Protein AF-A0A2A2JBT5-F1 (afdb_monomer)

Radius of gyration: 20.39 Å; Cα contacts (8 Å, |Δi|>4): 26; chains: 1; bounding box: 43×28×59 Å

Nearest PDB structures (foldseek):
  1okc-assembly1_A  TM=7.170E-01  e=1.441E-01  Bos taurus
  8gym-assembly1_m3  TM=6.414E-01  e=4.148E-01  Tetrahymena thermophila SB210

InterPro domains:
  IPR018108 Mitochondrial carrier protein, transmembrane region [PF00153] (1-81)
  IPR018108 Mitochondrial carrier protein, transmembrane region [PS50920] (1-78)
  IPR023395 Mitochondrial carrier protein do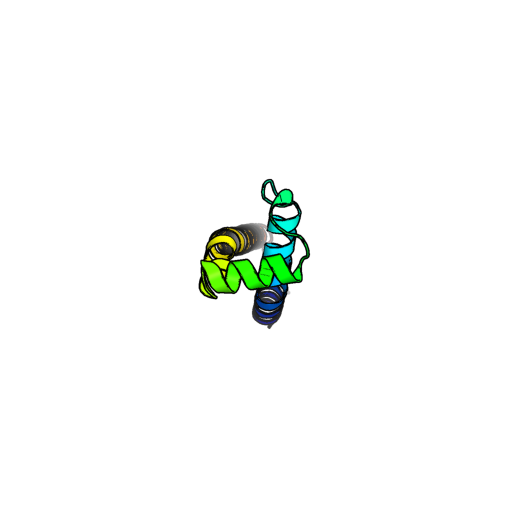main superfamily [G3DSA:1.50.40.10] (1-86)
  IPR023395 Mitochondrial carrier protein domain superfamily [SSF103506] (2-73)
  IPR049563 Tricarboxylate transport protein-like [PTHR45788] (1-84)

Mean predicted aligned error: 11.49 Å

Foldseek 3Di:
DVVVVVVVVCVVCQLVVLLVCCCVDPNVVVAPDSVSSSVCQCVPVNPCSSVVVVVVVVVVVVVVVVVVVVVVVVVVVVCCVVCVPPDD

Organism: NCBI:txid2018661

pLDDT: mean 70.65, std 10.15, range [40.84, 92.81]

Solvent-accessible surface area (backbone atoms only — not comparable to full-atom values): 5046 Å² total; per-residue (Å²): 112,67,68,60,54,51,48,54,51,46,66,65,46,45,61,56,49,52,46,51,51,46,56,72,36,96,57,25,88,7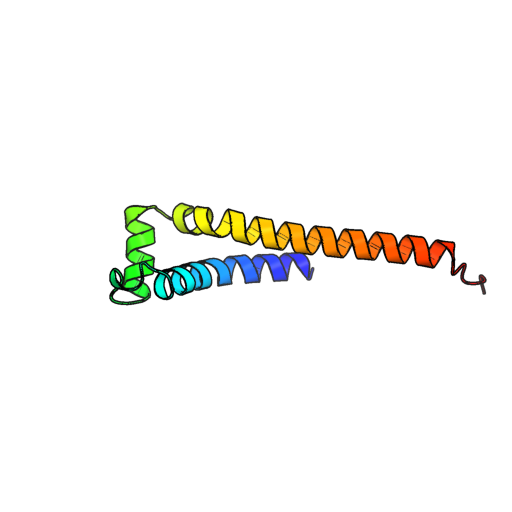9,41,92,42,76,66,54,41,48,50,48,45,42,73,75,58,30,79,62,42,60,45,65,64,39,48,62,53,50,49,51,50,53,49,52,52,49,50,52,50,54,51,48,52,52,50,51,53,51,44,52,70,73,55,65,72,77,90,124

Secondary structure (DSSP, 8-state):
-HHHHHHHHHHHHHHHHHHHHHHHSTTGGG-SSHHHHHHHHHHHH-HHHHHHHHHHHHHHHHHHHHHHHHHHHHHHHHHHHH------

Structure (mmCIF, N/CA/C/O backbone):
data_AF-A0A2A2JBT5-F1
#
_entry.id   AF-A0A2A2JBT5-F1
#
loop_
_atom_site.group_PDB
_atom_site.id
_atom_site.type_symbol
_atom_site.label_atom_id
_atom_site.label_alt_id
_atom_site.label_comp_id
_atom_site.label_asym_id
_atom_site.label_entity_id
_atom_site.label_seq_id
_atom_site.pdbx_PDB_ins_code
_atom_site.Cartn_x
_atom_site.Cartn_y
_atom_site.Cartn_z
_atom_site.occupancy
_atom_site.B_iso_or_equiv
_atom_site.auth_seq_id
_atom_site.auth_comp_id
_atom_site.auth_asym_id
_atom_site.auth_atom_id
_atom_site.pdbx_PDB_model_num
ATOM 1 N N . MET A 1 1 ? 0.692 -14.120 -12.679 1.00 53.03 1 MET A N 1
ATOM 2 C CA . MET A 1 1 ? 0.163 -14.735 -11.435 1.00 53.03 1 MET A CA 1
ATOM 3 C C . MET A 1 1 ? 0.706 -14.080 -10.162 1.00 53.03 1 MET A C 1
ATOM 5 O O . MET A 1 1 ? -0.085 -13.850 -9.257 1.00 53.03 1 MET A O 1
ATOM 9 N N . GLY A 1 2 ? 1.984 -13.677 -10.099 1.00 60.25 2 GLY A N 1
ATOM 10 C CA . GLY A 1 2 ? 2.540 -12.973 -8.927 1.00 60.25 2 GLY A CA 1
ATOM 11 C C . GLY A 1 2 ? 1.844 -11.651 -8.563 1.00 60.25 2 GLY A C 1
ATOM 12 O O . GLY A 1 2 ? 1.619 -11.395 -7.388 1.00 60.25 2 GLY A O 1
ATOM 13 N N . ALA A 1 3 ? 1.412 -10.853 -9.547 1.00 65.25 3 ALA A N 1
ATOM 14 C CA . ALA A 1 3 ? 0.730 -9.577 -9.290 1.00 65.25 3 ALA A CA 1
ATOM 15 C C . ALA A 1 3 ? -0.626 -9.733 -8.574 1.00 65.25 3 ALA A C 1
ATOM 17 O O . ALA A 1 3 ? -0.947 -8.954 -7.684 1.00 65.25 3 ALA A O 1
ATOM 18 N N . VAL A 1 4 ? -1.405 -10.766 -8.915 1.00 65.12 4 VAL A N 1
ATOM 19 C CA . VAL A 1 4 ? -2.709 -11.036 -8.279 1.00 65.12 4 VAL A CA 1
ATOM 20 C C . VAL A 1 4 ? -2.518 -11.597 -6.869 1.00 65.12 4 VAL A C 1
ATOM 22 O O . VAL A 1 4 ? -3.228 -11.195 -5.953 1.00 65.12 4 VAL A O 1
ATOM 25 N N . ALA A 1 5 ? -1.520 -12.466 -6.673 1.00 72.69 5 ALA A N 1
ATOM 26 C CA . ALA A 1 5 ? -1.146 -12.958 -5.346 1.00 72.69 5 ALA A CA 1
ATOM 27 C C . ALA A 1 5 ? -0.631 -11.823 -4.441 1.00 72.69 5 ALA A C 1
ATOM 29 O O . ALA A 1 5 ? -1.020 -11.729 -3.278 1.00 72.69 5 ALA A O 1
ATOM 30 N N . GLY A 1 6 ? 0.177 -10.913 -4.995 1.00 65.75 6 GLY A N 1
ATOM 31 C CA . GLY A 1 6 ? 0.634 -9.703 -4.315 1.00 65.75 6 GLY A CA 1
ATOM 32 C C . GLY A 1 6 ? -0.524 -8.778 -3.953 1.00 65.75 6 GLY A C 1
ATOM 33 O O . GLY A 1 6 ? -0.629 -8.357 -2.806 1.00 65.75 6 GLY A O 1
ATOM 34 N N . ALA A 1 7 ? -1.451 -8.534 -4.884 1.00 66.56 7 ALA A N 1
ATOM 35 C CA . ALA A 1 7 ? -2.647 -7.745 -4.615 1.00 66.56 7 ALA A CA 1
ATOM 36 C C . ALA A 1 7 ? -3.493 -8.375 -3.498 1.00 66.56 7 ALA A C 1
ATOM 38 O O . ALA A 1 7 ? -3.789 -7.701 -2.517 1.00 66.56 7 ALA A O 1
ATOM 39 N N . ALA A 1 8 ? -3.815 -9.668 -3.574 1.00 71.44 8 ALA A N 1
ATOM 40 C CA . ALA A 1 8 ? -4.594 -10.357 -2.542 1.00 71.44 8 ALA A CA 1
ATOM 41 C C . ALA A 1 8 ? -3.921 -10.299 -1.156 1.00 71.44 8 ALA A C 1
ATOM 43 O O . ALA A 1 8 ? -4.584 -10.021 -0.155 1.00 71.44 8 ALA A O 1
ATOM 44 N N . SER A 1 9 ? -2.597 -10.481 -1.099 1.00 73.06 9 SER A N 1
ATOM 45 C CA . SER A 1 9 ? -1.824 -10.351 0.141 1.00 73.06 9 SER A CA 1
ATOM 46 C C . SER A 1 9 ? -1.860 -8.925 0.694 1.00 73.06 9 SER A C 1
ATOM 48 O O . SER A 1 9 ? -2.004 -8.739 1.901 1.00 73.06 9 SER A O 1
ATOM 50 N N . VAL A 1 10 ? -1.756 -7.911 -0.169 1.00 66.50 10 VAL A N 1
ATOM 51 C CA . VAL A 1 10 ? -1.854 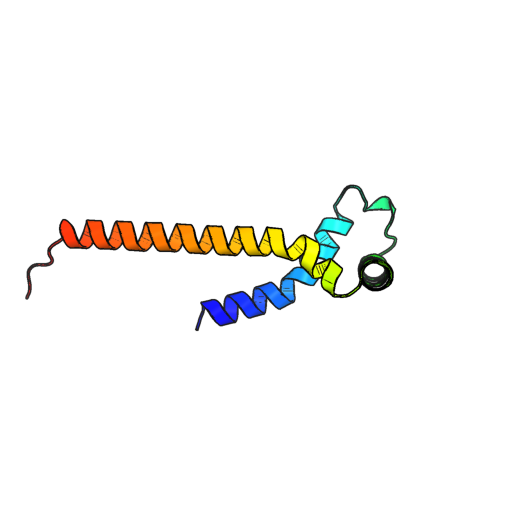-6.502 0.231 1.00 66.50 10 VAL A CA 1
ATOM 52 C C . VAL A 1 10 ? -3.256 -6.216 0.756 1.00 66.50 10 VAL A C 1
ATOM 54 O O . VAL A 1 10 ? -3.383 -5.700 1.859 1.00 66.50 10 VAL A O 1
ATOM 57 N N . TYR A 1 11 ? -4.312 -6.620 0.054 1.00 66.75 11 TYR A N 1
ATOM 58 C CA . TYR A 1 11 ? -5.696 -6.431 0.500 1.00 66.75 11 TYR A CA 1
ATOM 59 C C . TYR A 1 11 ? -5.974 -7.070 1.871 1.00 66.75 11 TYR A C 1
ATOM 61 O O . TYR A 1 11 ? -6.634 -6.446 2.701 1.00 66.75 11 TYR A O 1
ATOM 69 N N . GLY A 1 12 ? -5.423 -8.257 2.147 1.00 71.88 12 GLY A N 1
ATOM 70 C CA . GLY A 1 12 ? -5.530 -8.902 3.460 1.00 71.88 12 GLY A CA 1
ATOM 71 C C . GLY A 1 12 ? -4.715 -8.210 4.559 1.00 71.88 12 GLY A C 1
ATOM 72 O O . GLY A 1 12 ? -5.189 -8.064 5.685 1.00 71.88 12 GLY A O 1
ATOM 73 N N . ASN A 1 13 ? -3.510 -7.730 4.241 1.00 71.38 13 ASN A N 1
ATOM 74 C CA . ASN A 1 13 ? -2.613 -7.121 5.227 1.00 71.38 13 ASN A CA 1
ATOM 75 C C . ASN A 1 13 ? -2.903 -5.631 5.481 1.00 71.38 13 ASN A C 1
ATOM 77 O O . ASN A 1 13 ? -2.544 -5.084 6.523 1.00 71.38 13 ASN A O 1
ATOM 81 N N . THR A 1 14 ? -3.576 -4.956 4.549 1.00 69.88 14 THR A N 1
ATOM 82 C CA . THR A 1 14 ? -3.840 -3.521 4.660 1.00 69.88 14 T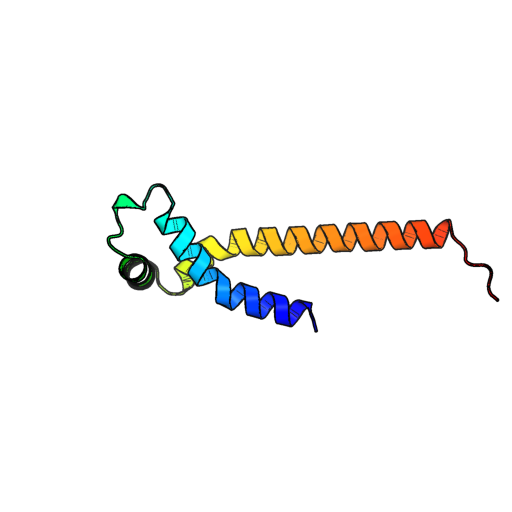HR A CA 1
ATOM 83 C C . THR A 1 14 ? -4.737 -3.124 5.839 1.00 69.88 14 THR A C 1
ATOM 85 O O . THR A 1 14 ? -4.372 -2.163 6.518 1.00 69.88 14 THR A O 1
ATOM 88 N N . PRO A 1 15 ? -5.853 -3.811 6.170 1.00 68.06 15 PRO A N 1
ATOM 89 C CA . PRO A 1 15 ? -6.621 -3.462 7.367 1.00 68.06 15 PRO A CA 1
ATOM 90 C C . PRO A 1 15 ? -5.779 -3.589 8.645 1.00 68.06 15 PRO A C 1
ATOM 92 O O . PRO A 1 15 ? -5.869 -2.732 9.522 1.00 68.06 15 PRO A O 1
ATOM 95 N N . ILE A 1 16 ? -4.901 -4.594 8.722 1.00 74.56 16 ILE A N 1
ATOM 96 C CA . ILE A 1 16 ? -3.990 -4.799 9.858 1.00 74.56 16 ILE A CA 1
ATOM 97 C C . ILE A 1 16 ? -2.984 -3.647 9.960 1.00 74.56 16 ILE A C 1
ATOM 99 O O . ILE A 1 16 ? -2.797 -3.080 11.039 1.00 74.56 16 ILE A O 1
ATOM 103 N N . ASP A 1 17 ? -2.380 -3.243 8.844 1.00 73.94 17 ASP A N 1
ATOM 104 C CA . ASP A 1 17 ? -1.449 -2.116 8.825 1.00 73.94 17 ASP A CA 1
ATOM 105 C C . ASP A 1 17 ? -2.126 -0.775 9.148 1.00 73.94 17 ASP A C 1
ATOM 107 O O . ASP A 1 17 ? -1.529 0.072 9.814 1.00 73.94 17 ASP A O 1
ATOM 111 N N . VAL A 1 18 ? -3.372 -0.558 8.716 1.00 69.12 18 VAL A N 1
ATOM 112 C CA . VAL A 1 18 ? -4.130 0.662 9.048 1.00 69.12 18 VAL A CA 1
ATOM 113 C C . VAL A 1 18 ? -4.405 0.728 10.549 1.00 69.12 18 VAL A C 1
ATOM 115 O O . VAL A 1 18 ? -4.196 1.772 11.168 1.00 69.12 18 VAL A O 1
ATOM 118 N N . VAL A 1 19 ? -4.809 -0.386 11.164 1.00 71.12 19 VAL A N 1
ATOM 119 C CA . VAL A 1 19 ? -5.019 -0.437 12.616 1.00 71.12 19 VAL A CA 1
ATOM 120 C C . VAL A 1 19 ? -3.699 -0.202 13.356 1.00 71.12 19 VAL A C 1
ATOM 122 O O . VAL A 1 19 ? -3.659 0.581 14.305 1.00 71.12 19 VAL A O 1
ATOM 125 N N . LYS A 1 20 ? -2.598 -0.807 12.896 1.00 72.81 20 LYS A N 1
ATOM 126 C CA . LYS A 1 20 ? -1.272 -0.647 13.507 1.00 72.81 20 LYS A CA 1
ATOM 127 C C . LYS A 1 20 ? -0.742 0.785 13.396 1.00 72.81 20 LYS A C 1
ATOM 129 O O . LYS A 1 20 ? -0.272 1.335 14.386 1.00 72.81 20 LYS A O 1
ATOM 134 N N . THR A 1 21 ? -0.863 1.414 12.229 1.00 73.75 21 THR A N 1
ATOM 135 C CA . THR A 1 21 ? -0.433 2.807 12.009 1.00 73.75 21 THR A CA 1
ATOM 136 C C . THR A 1 21 ? -1.279 3.808 12.798 1.00 73.75 21 THR A C 1
ATOM 138 O O . THR A 1 21 ? -0.736 4.772 13.328 1.00 73.75 21 THR A O 1
ATOM 141 N N . ARG A 1 22 ? -2.587 3.566 12.972 1.00 68.75 22 ARG A N 1
ATOM 142 C CA . ARG A 1 22 ? -3.452 4.369 13.860 1.00 68.75 22 ARG A CA 1
ATOM 143 C C . ARG A 1 22 ? -3.107 4.179 15.340 1.00 68.75 22 ARG A C 1
ATOM 145 O O . ARG A 1 22 ? -3.098 5.156 16.083 1.00 68.75 22 ARG A O 1
ATOM 152 N N . MET A 1 23 ? -2.779 2.951 15.746 1.00 70.44 23 MET A N 1
ATOM 153 C CA . MET A 1 23 ? -2.318 2.618 17.100 1.00 70.44 23 MET A CA 1
ATOM 154 C C . MET A 1 23 ? -0.927 3.174 17.430 1.00 70.44 23 MET A C 1
ATOM 156 O O . MET A 1 23 ? -0.647 3.421 18.594 1.00 70.44 23 MET A O 1
ATOM 160 N N . GLN A 1 24 ? -0.051 3.352 16.439 1.00 70.88 24 GLN A N 1
ATOM 161 C CA . GLN A 1 24 ? 1.284 3.944 16.617 1.00 70.88 24 GLN A CA 1
ATOM 162 C C . GLN A 1 24 ? 1.317 5.455 16.331 1.00 70.88 24 GLN A C 1
ATOM 164 O O . GLN A 1 24 ? 2.329 6.108 16.571 1.00 70.88 24 GLN A O 1
ATOM 169 N N . GLY A 1 25 ? 0.227 6.014 15.801 1.00 73.25 25 GLY A N 1
ATOM 170 C CA . GLY A 1 25 ? 0.108 7.426 15.457 1.00 73.25 25 GLY A CA 1
ATOM 171 C C . GLY A 1 25 ? -0.291 8.316 16.637 1.00 73.25 25 GLY A C 1
ATOM 172 O O . GLY A 1 25 ? -0.481 7.870 17.764 1.00 73.25 25 GLY A O 1
ATOM 173 N N . LEU A 1 26 ? -0.489 9.605 16.358 1.00 58.78 26 LEU A N 1
ATOM 174 C CA . LEU A 1 26 ? -0.841 10.629 17.357 1.00 58.78 26 LEU A CA 1
ATOM 175 C C . LEU A 1 26 ? -2.144 10.330 18.126 1.00 58.78 26 LEU A C 1
ATOM 177 O O . LEU A 1 26 ? -2.317 10.768 19.261 1.00 58.78 26 LEU A O 1
ATOM 181 N N . GLU A 1 27 ? -3.046 9.551 17.527 1.00 62.16 27 GLU A N 1
ATOM 182 C CA . GLU A 1 27 ? -4.325 9.144 18.121 1.00 62.16 27 GLU A CA 1
ATOM 183 C C . GLU A 1 27 ? -4.214 7.872 18.986 1.00 62.16 27 GLU A C 1
ATOM 185 O O . GLU A 1 27 ? -5.224 7.425 19.522 1.00 62.16 27 GLU A O 1
ATOM 190 N N . ALA A 1 28 ? -3.014 7.306 19.182 1.00 63.53 28 ALA A N 1
ATOM 191 C CA . ALA A 1 28 ? -2.781 6.105 19.994 1.00 63.53 28 ALA A CA 1
ATOM 192 C C . ALA A 1 28 ? -3.429 6.181 21.387 1.00 63.53 28 ALA A C 1
ATOM 194 O O . ALA A 1 28 ? -3.996 5.208 21.874 1.00 63.53 28 ALA A O 1
ATOM 195 N N . LYS A 1 29 ? -3.415 7.369 22.006 1.00 62.69 29 LYS A N 1
ATOM 196 C CA . LYS A 1 29 ? -4.003 7.612 23.333 1.00 62.69 29 LYS A CA 1
ATOM 197 C C . LYS A 1 29 ? -5.530 7.460 23.385 1.00 62.69 29 LYS A C 1
ATOM 199 O O . LYS A 1 29 ? -6.071 7.335 24.479 1.00 62.69 29 LYS A O 1
ATOM 204 N N . LYS A 1 30 ? -6.231 7.485 22.245 1.00 65.00 30 LYS A N 1
ATOM 205 C CA . LYS A 1 30 ? -7.691 7.286 22.178 1.00 65.00 30 LYS A CA 1
ATOM 206 C C . LYS A 1 30 ? -8.102 5.814 22.142 1.00 65.00 30 LYS A C 1
ATOM 208 O O . LYS A 1 30 ? -9.278 5.533 22.354 1.00 65.00 30 LYS A O 1
ATOM 213 N N . TYR A 1 31 ? -7.174 4.890 21.893 1.00 65.75 31 TYR A N 1
ATOM 214 C CA . TYR A 1 31 ? -7.486 3.477 21.699 1.00 65.75 31 TYR A CA 1
ATOM 215 C C . TYR A 1 31 ? -6.942 2.637 22.854 1.00 65.75 31 TYR A C 1
ATOM 217 O O . TYR A 1 31 ? -5.741 2.612 23.101 1.00 65.75 31 TYR A O 1
ATOM 225 N N . LYS A 1 32 ? -7.826 1.926 23.567 1.00 66.94 32 LYS A N 1
ATOM 226 C CA . LYS A 1 32 ? -7.421 1.044 24.678 1.00 66.94 32 LYS A CA 1
ATOM 227 C C . LYS A 1 32 ? -6.753 -0.242 24.197 1.00 66.94 32 LYS A C 1
ATOM 229 O O . LYS A 1 32 ? -5.889 -0.766 24.886 1.00 66.94 32 LYS A O 1
ATOM 234 N N . ASN A 1 33 ? -7.191 -0.764 23.051 1.00 71.62 33 ASN A N 1
ATOM 235 C CA . ASN A 1 33 ? -6.734 -2.024 22.468 1.00 71.62 33 ASN A CA 1
ATOM 236 C C . ASN A 1 33 ? -6.861 -1.984 20.937 1.00 71.62 33 ASN A C 1
ATOM 238 O O . ASN A 1 33 ? -7.723 -1.289 20.398 1.00 71.62 33 ASN A O 1
ATOM 242 N N . THR A 1 34 ? -6.079 -2.809 20.235 1.00 70.00 34 THR A N 1
ATOM 243 C CA . THR A 1 34 ? -6.120 -2.972 18.767 1.00 70.00 34 THR A CA 1
ATOM 244 C C . THR A 1 34 ? -7.531 -3.270 18.246 1.00 70.00 34 THR A C 1
ATOM 246 O O . THR A 1 34 ? -7.958 -2.717 17.234 1.00 70.00 34 THR A O 1
ATOM 249 N N . LEU A 1 35 ? -8.276 -4.113 18.969 1.00 71.12 35 LEU A N 1
ATOM 250 C CA . LEU A 1 35 ? -9.655 -4.487 18.637 1.00 71.12 35 LEU A CA 1
ATOM 251 C C . LEU A 1 35 ? -10.647 -3.339 18.855 1.00 71.12 35 LEU A C 1
ATOM 253 O O . LEU A 1 35 ? -11.569 -3.175 18.062 1.00 71.12 35 LEU A O 1
ATOM 257 N N . ASP A 1 36 ? -10.435 -2.523 19.889 1.00 74.38 36 ASP A N 1
ATOM 258 C CA . ASP A 1 36 ? -11.260 -1.346 20.176 1.00 74.38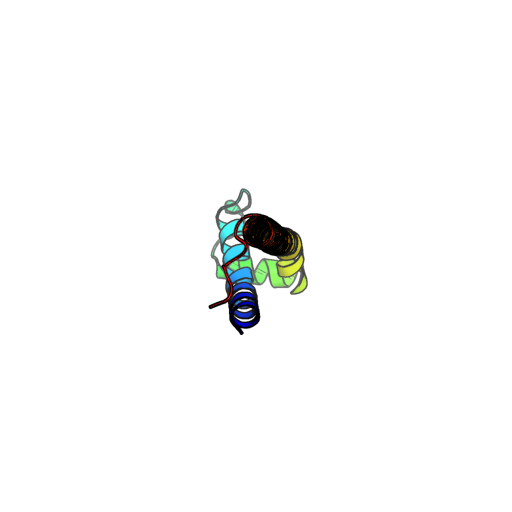 36 ASP A CA 1
ATOM 259 C C . ASP A 1 36 ? -11.070 -0.279 19.089 1.00 74.38 36 ASP A C 1
ATOM 261 O O . ASP A 1 36 ? -12.043 0.267 18.578 1.00 74.38 36 ASP A O 1
ATOM 265 N N . CYS A 1 37 ? -9.829 -0.080 18.629 1.00 70.94 37 CYS A N 1
ATOM 266 C CA . CYS A 1 37 ? -9.513 0.772 17.480 1.00 70.94 37 CYS A CA 1
ATOM 267 C C . CYS A 1 37 ? -10.205 0.296 16.198 1.00 70.94 37 CYS A C 1
ATOM 269 O O . CYS A 1 37 ? -10.924 1.065 15.561 1.00 70.94 37 CYS A O 1
ATOM 271 N N . ALA A 1 38 ? -10.056 -0.986 15.850 1.00 70.12 38 ALA A N 1
ATOM 272 C CA . ALA A 1 38 ? -10.682 -1.558 14.660 1.00 70.12 38 ALA A CA 1
ATOM 273 C C . ALA A 1 38 ? -12.216 -1.451 14.707 1.00 70.12 38 ALA A C 1
ATOM 275 O O . ALA A 1 38 ? -12.844 -1.027 13.736 1.00 70.12 38 ALA A O 1
ATOM 276 N N . MET A 1 39 ? -12.825 -1.770 15.852 1.00 74.38 39 MET A N 1
ATOM 277 C CA . MET A 1 39 ? -14.273 -1.694 16.031 1.00 74.38 39 MET A CA 1
ATOM 278 C C . MET A 1 39 ? -14.776 -0.248 15.994 1.00 74.38 39 MET A C 1
ATOM 280 O O . MET A 1 39 ? -15.822 0.021 15.408 1.00 74.38 39 MET A O 1
ATOM 284 N N . GLN A 1 40 ? -14.030 0.696 16.568 1.00 73.56 40 GLN A N 1
ATOM 285 C CA . GLN A 1 40 ? -14.401 2.106 16.594 1.00 73.56 40 GLN A CA 1
ATOM 286 C C . GLN A 1 40 ? -14.267 2.763 15.213 1.00 73.56 40 GLN A C 1
ATOM 288 O O . GLN A 1 40 ? -15.151 3.532 14.838 1.00 73.56 40 GLN A O 1
ATOM 293 N N . ILE A 1 41 ? -13.241 2.412 14.428 1.00 72.00 41 ILE A N 1
ATOM 294 C CA . ILE A 1 41 ? -13.121 2.814 13.015 1.00 72.00 41 ILE A CA 1
ATOM 295 C C . ILE A 1 41 ? -14.310 2.264 12.221 1.00 72.00 41 ILE A C 1
ATOM 297 O O . ILE A 1 41 ? -14.976 3.010 11.501 1.00 72.00 41 ILE A O 1
ATOM 301 N N . TRP A 1 42 ? -14.637 0.982 12.409 1.00 69.62 42 TRP A N 1
ATOM 302 C CA . TRP A 1 42 ? -15.741 0.349 11.693 1.00 69.62 42 TRP A CA 1
ATOM 303 C C . TRP A 1 42 ? -17.104 0.960 12.053 1.00 69.62 42 TRP A C 1
ATOM 305 O O . TRP A 1 42 ? -17.917 1.190 11.162 1.00 69.62 42 TRP A O 1
ATOM 315 N N . LYS A 1 43 ? -17.346 1.290 13.329 1.00 71.06 43 LYS A N 1
ATOM 316 C CA . LYS A 1 43 ? -18.599 1.919 13.787 1.00 71.06 43 LYS A CA 1
ATOM 317 C C . LYS A 1 43 ? -18.722 3.400 13.427 1.00 71.06 43 LYS A C 1
ATOM 319 O O . LYS A 1 43 ? -19.831 3.847 13.160 1.00 71.06 43 LYS A O 1
ATOM 324 N N . LYS A 1 44 ? -17.631 4.174 13.483 1.00 68.81 44 LYS A N 1
ATOM 325 C CA . LYS A 1 44 ? -17.674 5.633 13.265 1.00 68.81 44 LYS A CA 1
ATOM 326 C C . LYS A 1 44 ? -17.600 6.024 11.798 1.00 68.81 44 LYS A C 1
ATOM 328 O O . LYS A 1 44 ? -18.277 6.958 11.391 1.00 68.81 44 LYS A O 1
ATOM 333 N N . GLU A 1 45 ? -16.758 5.347 11.028 1.00 67.19 45 GLU A N 1
ATOM 334 C CA . GLU A 1 45 ? -16.460 5.742 9.650 1.00 67.19 45 GLU A CA 1
ATOM 335 C C . GLU A 1 45 ? -16.877 4.664 8.624 1.00 67.19 45 GLU A C 1
ATOM 337 O O . GLU A 1 45 ? -16.952 4.945 7.427 1.00 67.19 45 GLU A O 1
ATOM 342 N N . GLY A 1 46 ? -17.194 3.441 9.068 1.00 68.25 46 GLY A N 1
ATOM 343 C CA . GLY A 1 46 ? -17.655 2.346 8.208 1.00 68.25 46 GLY A CA 1
ATOM 344 C C . GLY A 1 46 ? -16.525 1.538 7.560 1.00 68.25 46 GLY A C 1
ATOM 345 O O . GLY A 1 46 ? -15.340 1.809 7.734 1.00 68.25 46 GLY A O 1
ATOM 346 N N . PHE A 1 47 ? -16.881 0.521 6.769 1.00 59.88 47 PHE A N 1
ATOM 347 C CA . PHE A 1 47 ? -15.905 -0.339 6.075 1.00 59.88 47 PHE A CA 1
ATOM 348 C C . PHE A 1 47 ? -15.020 0.442 5.077 1.00 59.88 47 PHE A C 1
ATOM 350 O O . PHE A 1 47 ? -13.838 0.145 4.910 1.00 59.88 47 PHE A O 1
ATOM 357 N N . PHE A 1 48 ? -15.558 1.506 4.473 1.00 62.09 48 PHE A N 1
ATOM 358 C CA . PHE A 1 48 ? -14.822 2.385 3.555 1.00 62.09 48 PHE A CA 1
ATOM 359 C C . PHE A 1 48 ? -13.779 3.280 4.240 1.00 62.09 48 PHE A C 1
ATOM 361 O O . PHE A 1 48 ? -12.894 3.808 3.569 1.00 62.09 48 PHE A O 1
ATOM 368 N N . ALA A 1 49 ? -13.828 3.428 5.562 1.00 64.31 49 ALA A N 1
ATOM 369 C CA . ALA A 1 49 ? -12.847 4.186 6.335 1.00 64.31 49 ALA A CA 1
ATOM 370 C C . ALA A 1 49 ? -11.445 3.587 6.265 1.00 64.31 49 ALA A C 1
ATOM 372 O O . ALA A 1 49 ? -10.452 4.291 6.067 1.00 64.31 49 ALA A O 1
ATOM 373 N N . PHE A 1 50 ? -11.386 2.255 6.350 1.00 62.84 50 PHE A N 1
ATOM 374 C CA . PHE A 1 50 ? -10.160 1.500 6.139 1.00 62.84 50 PHE A CA 1
ATOM 375 C C . PHE A 1 50 ? -9.623 1.772 4.737 1.00 62.84 50 PHE A C 1
ATOM 377 O O . PHE A 1 50 ? -8.427 2.001 4.579 1.00 62.84 50 PHE A O 1
ATOM 384 N N . TYR A 1 51 ? -10.504 1.881 3.739 1.00 59.84 51 TYR A N 1
ATOM 385 C CA . TYR A 1 51 ? -10.124 2.230 2.375 1.00 59.84 51 TYR A CA 1
ATOM 386 C C . TYR A 1 51 ? -9.703 3.692 2.195 1.00 59.84 51 TYR A C 1
ATOM 388 O O . TYR A 1 51 ? -8.788 3.942 1.427 1.00 59.84 51 TYR A O 1
ATOM 396 N N . LYS A 1 52 ? -10.253 4.668 2.924 1.00 58.31 52 LYS A N 1
ATOM 397 C CA . LYS A 1 52 ? -9.871 6.089 2.776 1.00 58.31 52 LYS A CA 1
ATOM 398 C C . LYS A 1 52 ? -8.393 6.367 3.082 1.00 58.31 52 LYS A C 1
ATOM 400 O O . LYS A 1 52 ? -7.782 7.181 2.398 1.00 58.31 52 LYS A O 1
ATOM 405 N N . GLY A 1 53 ? -7.809 5.687 4.072 1.00 55.31 53 GLY A N 1
ATOM 406 C CA . GLY A 1 53 ? -6.363 5.749 4.358 1.00 55.31 53 GLY A CA 1
ATOM 407 C C . GLY A 1 53 ? -5.532 4.764 3.529 1.00 55.31 53 GLY A C 1
ATOM 408 O O . GLY A 1 53 ? -4.362 5.004 3.238 1.00 55.31 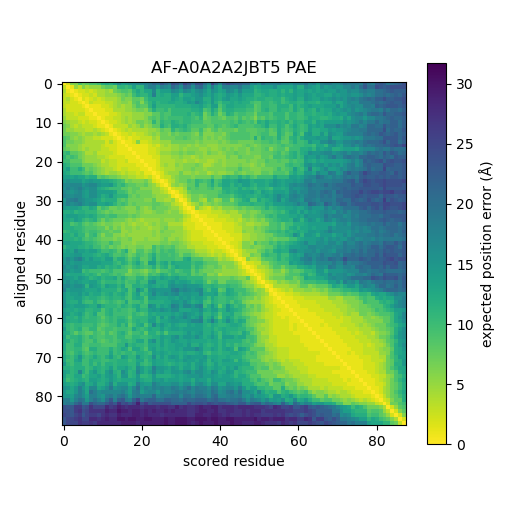53 GLY A O 1
ATOM 409 N N . THR A 1 54 ? -6.154 3.670 3.098 1.00 57.19 54 THR A N 1
ATOM 410 C CA . THR A 1 54 ? -5.531 2.660 2.238 1.00 57.19 54 THR A CA 1
ATOM 411 C C . THR A 1 54 ? -5.381 3.131 0.804 1.00 57.19 54 THR A C 1
ATOM 413 O O . THR A 1 54 ? -4.368 2.837 0.200 1.00 57.19 54 THR A O 1
ATOM 416 N N . VAL A 1 55 ? -6.332 3.879 0.250 1.00 61.59 55 VAL A N 1
ATOM 417 C CA . VAL A 1 55 ? -6.314 4.377 -1.132 1.00 61.59 55 VAL A CA 1
ATOM 418 C C . VAL A 1 55 ? -5.043 5.173 -1.436 1.00 61.59 55 VAL A C 1
ATOM 420 O O . VAL A 1 55 ? -4.385 4.831 -2.414 1.00 61.59 55 VAL A O 1
ATOM 423 N N . PRO A 1 56 ? -4.609 6.161 -0.628 1.00 65.81 56 PRO A N 1
ATOM 424 C CA . PRO A 1 56 ? -3.338 6.839 -0.880 1.00 65.81 56 PRO A CA 1
ATOM 425 C C . PRO A 1 56 ? -2.120 5.916 -0.712 1.00 65.81 56 PRO A C 1
ATOM 427 O O . PRO A 1 56 ? -1.156 6.045 -1.463 1.00 65.81 56 PRO A O 1
ATOM 430 N N . ARG A 1 57 ? -2.155 4.946 0.213 1.00 66.94 57 ARG A N 1
ATOM 431 C CA . ARG A 1 57 ? -1.064 3.971 0.395 1.00 66.94 57 ARG A CA 1
ATOM 432 C C . ARG A 1 57 ? -0.968 2.988 -0.774 1.00 66.94 57 ARG A C 1
ATOM 434 O O . ARG A 1 57 ? 0.121 2.746 -1.278 1.00 66.94 57 ARG A O 1
ATOM 441 N N . LEU A 1 58 ? -2.101 2.463 -1.219 1.00 60.19 58 LEU A N 1
ATOM 442 C CA . LEU A 1 58 ? -2.233 1.563 -2.355 1.00 60.19 58 LEU A CA 1
ATOM 443 C C . LEU A 1 58 ? -1.880 2.295 -3.648 1.00 60.19 58 LEU A C 1
ATOM 445 O O . LEU A 1 58 ? -1.107 1.768 -4.428 1.00 60.19 58 LEU A O 1
ATOM 449 N N . SER A 1 59 ? -2.352 3.531 -3.827 1.00 67.31 59 SER A N 1
ATOM 450 C CA . SER A 1 59 ? -1.965 4.395 -4.945 1.00 67.31 59 SER A CA 1
ATOM 451 C C . SER A 1 59 ? -0.452 4.596 -4.984 1.00 67.31 59 SER A C 1
ATOM 453 O O . SER A 1 59 ? 0.163 4.371 -6.020 1.00 67.31 59 SER A O 1
ATOM 455 N N . ARG A 1 60 ? 0.181 4.897 -3.841 1.00 77.31 60 ARG A N 1
ATOM 456 C CA . ARG A 1 60 ? 1.644 4.996 -3.754 1.00 77.31 60 ARG A CA 1
ATOM 457 C C . ARG A 1 60 ? 2.337 3.698 -4.174 1.00 77.31 60 ARG A C 1
ATOM 459 O O . ARG A 1 60 ? 3.274 3.761 -4.955 1.00 77.31 60 ARG A O 1
ATOM 466 N N . VAL A 1 61 ? 1.882 2.544 -3.684 1.00 72.31 61 VAL A N 1
ATOM 467 C CA . VAL A 1 61 ? 2.459 1.234 -4.043 1.00 72.31 61 VAL A CA 1
ATOM 468 C C . VAL A 1 61 ? 2.253 0.921 -5.525 1.00 72.31 61 VAL A C 1
ATOM 470 O O . VAL A 1 61 ? 3.185 0.499 -6.196 1.00 72.31 61 VAL A O 1
AT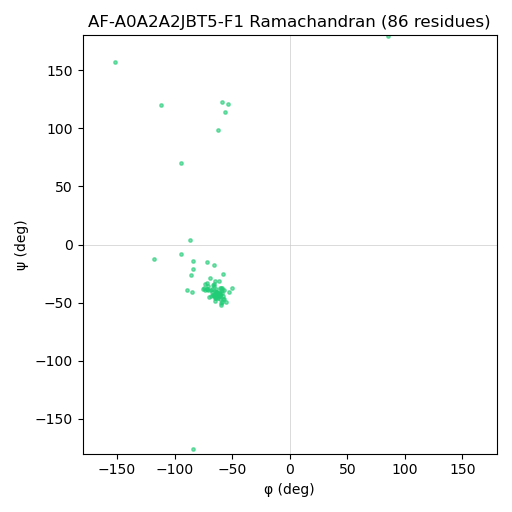OM 473 N N . CYS A 1 62 ? 1.058 1.160 -6.063 1.00 70.31 62 CYS A N 1
ATOM 474 C CA . CYS A 1 62 ? 0.769 0.972 -7.481 1.00 70.31 62 CYS A CA 1
ATOM 475 C C . CYS A 1 62 ? 1.638 1.878 -8.360 1.00 70.31 62 CYS A C 1
ATOM 477 O O . CYS A 1 62 ? 2.145 1.413 -9.376 1.00 70.31 62 CYS A O 1
ATOM 479 N N . LEU A 1 63 ? 1.844 3.136 -7.962 1.00 80.56 63 LEU A N 1
ATOM 480 C CA . LEU A 1 63 ? 2.736 4.065 -8.655 1.00 80.56 63 LEU A CA 1
ATOM 481 C C . LEU A 1 63 ? 4.192 3.596 -8.596 1.00 80.56 63 LEU A C 1
ATOM 483 O O . LEU A 1 63 ? 4.865 3.609 -9.617 1.00 80.56 63 LEU A O 1
ATOM 487 N N . ASP A 1 64 ? 4.660 3.136 -7.437 1.00 79.00 64 ASP A N 1
ATOM 488 C CA . ASP A 1 64 ? 6.026 2.632 -7.258 1.00 79.00 64 ASP A CA 1
ATOM 489 C C . ASP A 1 64 ? 6.298 1.400 -8.142 1.00 79.00 64 ASP A C 1
ATOM 491 O O . ASP A 1 64 ? 7.302 1.333 -8.857 1.00 79.00 64 ASP A O 1
ATOM 495 N N . VAL A 1 65 ? 5.341 0.466 -8.191 1.00 78.25 65 VAL A N 1
ATOM 496 C CA . VAL A 1 65 ? 5.399 -0.711 -9.072 1.00 78.25 65 VAL A CA 1
ATOM 497 C C . VAL A 1 65 ? 5.353 -0.300 -10.546 1.00 78.25 65 VAL A C 1
ATOM 499 O O . VAL A 1 65 ? 6.134 -0.819 -11.341 1.00 78.25 65 VAL A O 1
ATOM 502 N N . ALA A 1 66 ? 4.484 0.642 -10.919 1.00 81.31 66 ALA A N 1
ATOM 503 C CA . ALA A 1 66 ? 4.370 1.123 -12.294 1.00 81.31 66 ALA A CA 1
ATOM 504 C C . ALA A 1 66 ? 5.655 1.815 -12.774 1.00 81.31 66 ALA A C 1
ATOM 506 O O . ALA A 1 66 ? 6.126 1.539 -13.875 1.00 81.31 66 ALA A O 1
ATOM 507 N N . ILE A 1 67 ? 6.251 2.668 -11.937 1.00 90.25 67 ILE A N 1
ATOM 508 C CA . ILE A 1 67 ? 7.515 3.352 -12.235 1.00 90.25 67 ILE A CA 1
ATOM 509 C C . ILE A 1 67 ? 8.647 2.334 -12.378 1.00 90.25 67 ILE A C 1
ATOM 511 O O . ILE A 1 67 ? 9.398 2.386 -13.348 1.00 90.25 67 ILE A O 1
ATOM 515 N N . THR A 1 68 ? 8.746 1.379 -11.452 1.00 87.75 68 THR A N 1
ATOM 516 C CA . THR A 1 68 ? 9.764 0.322 -11.516 1.00 87.75 68 THR A CA 1
ATOM 517 C C . THR A 1 68 ? 9.659 -0.474 -12.813 1.00 87.75 68 THR A C 1
ATOM 519 O O . THR A 1 68 ? 10.670 -0.723 -13.468 1.00 87.75 68 THR A O 1
ATOM 522 N N . PHE A 1 69 ? 8.438 -0.834 -13.216 1.00 87.44 69 PHE A N 1
ATOM 523 C CA . PHE A 1 69 ? 8.200 -1.572 -14.452 1.00 87.44 69 PHE A CA 1
ATOM 524 C C . PHE A 1 69 ? 8.551 -0.740 -15.693 1.00 87.44 69 PHE A C 1
ATOM 526 O O . PHE A 1 69 ? 9.245 -1.221 -16.580 1.00 87.44 69 PHE A O 1
ATOM 533 N N . MET A 1 70 ? 8.169 0.540 -15.715 1.00 90.31 70 MET A N 1
ATOM 534 C CA . MET A 1 70 ? 8.504 1.464 -16.803 1.00 90.31 70 MET A CA 1
ATOM 535 C C . MET A 1 70 ? 10.018 1.641 -16.972 1.00 90.31 70 MET A C 1
ATOM 537 O O . MET A 1 70 ? 10.523 1.640 -18.095 1.00 90.31 70 MET A O 1
ATOM 541 N N . ILE A 1 71 ? 10.754 1.781 -15.867 1.00 92.81 71 ILE A N 1
ATOM 542 C CA . ILE A 1 71 ? 12.217 1.875 -15.893 1.00 92.81 71 ILE A CA 1
ATOM 543 C C . ILE A 1 71 ? 12.817 0.563 -16.398 1.00 92.81 71 ILE A C 1
ATOM 545 O O . ILE A 1 71 ? 13.718 0.588 -17.232 1.00 92.81 71 ILE A O 1
ATOM 549 N N . TYR A 1 72 ? 12.311 -0.575 -15.922 1.00 90.38 72 TYR A N 1
ATOM 550 C CA . TYR A 1 72 ? 12.769 -1.889 -16.360 1.00 90.38 72 TYR A CA 1
ATOM 551 C C . TYR A 1 72 ? 12.599 -2.074 -17.872 1.00 90.38 72 TYR A C 1
ATOM 553 O O . TYR A 1 72 ? 13.570 -2.404 -18.553 1.00 90.38 72 TYR A O 1
ATOM 561 N N . ASP A 1 73 ? 11.412 -1.776 -18.404 1.00 87.50 73 ASP A N 1
ATOM 562 C CA . ASP A 1 73 ? 11.130 -1.853 -19.839 1.00 87.50 73 ASP A CA 1
ATOM 563 C C . ASP A 1 73 ? 12.036 -0.905 -20.634 1.00 87.50 73 ASP A C 1
ATOM 565 O O . ASP A 1 73 ? 12.645 -1.318 -21.620 1.00 87.50 73 ASP A O 1
ATOM 569 N N . SER A 1 74 ? 12.223 0.329 -20.154 1.00 90.06 74 SER A N 1
ATOM 570 C CA . SER A 1 74 ? 13.109 1.317 -20.789 1.00 90.06 74 SER A CA 1
ATOM 571 C C . SER A 1 74 ? 14.565 0.841 -20.846 1.00 90.06 74 SER A C 1
ATOM 573 O O . SER A 1 74 ? 15.252 1.016 -21.855 1.00 90.06 74 SER A O 1
ATOM 575 N N . ILE A 1 75 ? 15.055 0.220 -19.768 1.00 89.62 75 ILE A N 1
ATOM 576 C CA . ILE A 1 75 ? 16.413 -0.329 -19.699 1.00 89.62 75 ILE A CA 1
ATOM 577 C C . ILE A 1 75 ? 16.550 -1.528 -20.634 1.00 89.62 75 ILE A C 1
ATOM 579 O O . ILE A 1 75 ? 17.545 -1.615 -21.347 1.00 89.62 75 ILE A O 1
ATOM 583 N N . ILE A 1 76 ? 15.575 -2.438 -20.655 1.00 87.12 76 ILE A N 1
ATOM 584 C CA . ILE A 1 76 ? 15.575 -3.603 -21.548 1.00 87.12 76 ILE A CA 1
ATOM 585 C C . ILE A 1 76 ? 15.543 -3.160 -23.012 1.00 87.12 76 ILE A C 1
ATOM 587 O O . ILE A 1 76 ? 16.269 -3.714 -23.834 1.00 87.12 76 ILE A O 1
ATOM 591 N N . GLU A 1 77 ? 14.746 -2.151 -23.352 1.00 86.62 77 GLU A N 1
ATOM 592 C CA . GLU A 1 77 ? 14.665 -1.616 -24.708 1.00 86.62 77 GLU A CA 1
ATOM 593 C C . GLU A 1 77 ? 15.988 -0.965 -25.134 1.00 86.62 77 GLU A C 1
ATOM 595 O O . GLU A 1 77 ? 16.510 -1.253 -26.215 1.00 86.62 77 GLU A O 1
ATOM 600 N N . MET A 1 78 ? 16.596 -0.165 -24.252 1.00 86.19 78 MET A N 1
ATOM 601 C CA . MET A 1 78 ? 17.921 0.411 -24.481 1.00 86.19 78 MET A CA 1
ATOM 602 C C . MET A 1 78 ? 18.989 -0.680 -24.618 1.00 86.19 78 MET A C 1
ATOM 604 O O . MET A 1 78 ? 19.805 -0.643 -25.540 1.00 86.19 78 MET A O 1
ATOM 608 N N . LEU A 1 79 ? 18.961 -1.684 -23.742 1.00 85.56 79 LEU A N 1
ATOM 609 C CA . LEU A 1 79 ? 19.886 -2.805 -23.772 1.00 85.56 79 LEU A CA 1
ATOM 610 C C . LEU A 1 79 ? 19.715 -3.619 -25.054 1.00 85.56 79 LEU A C 1
ATOM 612 O O . LEU A 1 79 ? 20.716 -3.932 -25.670 1.00 85.56 79 LEU A O 1
ATOM 616 N N . ASN A 1 80 ? 18.500 -3.899 -25.522 1.00 81.19 80 ASN A N 1
ATOM 617 C CA . ASN A 1 80 ? 18.271 -4.591 -26.797 1.00 81.19 80 ASN A CA 1
ATOM 618 C C . ASN A 1 80 ? 18.754 -3.775 -28.004 1.00 81.19 80 ASN A C 1
ATOM 620 O O . ASN A 1 80 ? 19.192 -4.339 -29.007 1.00 81.19 80 ASN A O 1
ATOM 624 N N . LYS A 1 81 ? 18.691 -2.442 -27.915 1.00 77.25 81 LYS A N 1
ATOM 625 C CA . LYS A 1 81 ? 19.163 -1.544 -28.972 1.00 77.25 81 LYS A CA 1
ATOM 626 C C . LYS A 1 81 ? 20.692 -1.523 -29.078 1.00 77.25 81 LYS A C 1
ATOM 628 O O . LYS A 1 81 ? 21.214 -1.483 -30.190 1.00 77.25 81 LYS A O 1
ATOM 633 N N . TYR A 1 82 ? 21.398 -1.567 -27.946 1.00 73.25 82 TYR A N 1
ATOM 634 C CA . TYR A 1 82 ? 22.868 -1.572 -27.892 1.00 73.25 82 TYR A CA 1
ATOM 635 C C . TYR A 1 82 ? 23.473 -2.983 -27.949 1.00 73.25 82 TYR A C 1
ATOM 637 O O . TYR A 1 82 ? 24.470 -3.213 -28.629 1.00 73.25 82 TYR A O 1
ATOM 645 N N . TRP A 1 83 ? 22.847 -3.945 -27.283 1.00 69.94 83 TRP A N 1
ATOM 646 C CA . TRP A 1 83 ? 23.161 -5.368 -27.299 1.00 69.94 83 TRP A CA 1
ATOM 647 C C . TRP A 1 83 ? 22.284 -6.061 -28.344 1.00 69.94 83 TRP A C 1
ATOM 649 O O . TRP A 1 83 ? 21.390 -6.852 -28.037 1.00 69.94 83 TRP A O 1
ATOM 659 N N . LYS A 1 84 ? 22.558 -5.786 -29.623 1.00 60.16 84 LYS A N 1
ATOM 660 C CA . LYS A 1 84 ? 22.128 -6.680 -30.702 1.00 60.16 84 LYS A CA 1
ATOM 661 C C . LYS A 1 84 ? 22.843 -8.010 -30.467 1.00 60.16 84 LYS A C 1
ATOM 663 O O . LYS A 1 84 ? 24.020 -8.154 -30.788 1.00 60.16 84 LYS A O 1
ATOM 668 N N . LYS 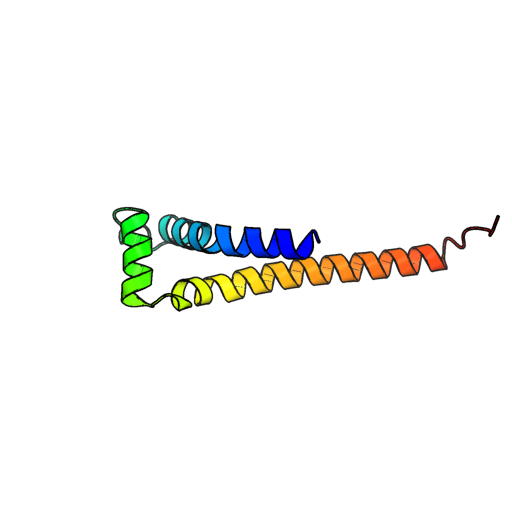A 1 85 ? 22.153 -8.972 -29.851 1.00 51.69 85 LYS A N 1
ATOM 669 C CA . LYS A 1 85 ? 22.622 -10.358 -29.787 1.00 51.69 85 LYS A CA 1
ATOM 670 C C . LYS A 1 85 ? 22.895 -10.783 -31.242 1.00 51.69 85 LYS A C 1
ATOM 672 O O . LYS A 1 85 ? 21.968 -10.675 -32.050 1.00 51.69 85 LYS A O 1
ATOM 677 N N . PRO A 1 86 ? 24.121 -11.188 -31.621 1.00 50.03 86 PRO A N 1
ATOM 678 C CA . PRO A 1 86 ? 24.321 -11.807 -32.919 1.00 50.03 86 PRO A CA 1
ATOM 679 C C . PRO A 1 86 ? 23.419 -13.038 -32.939 1.00 50.03 86 PRO A C 1
ATOM 681 O O . PRO A 1 86 ? 23.469 -13.862 -32.024 1.00 50.03 86 PRO A O 1
ATOM 684 N N . ALA A 1 87 ? 22.522 -13.088 -33.919 1.00 56.41 87 ALA A N 1
ATOM 685 C CA . ALA A 1 87 ? 21.747 -14.279 -34.196 1.00 56.41 87 ALA A CA 1
A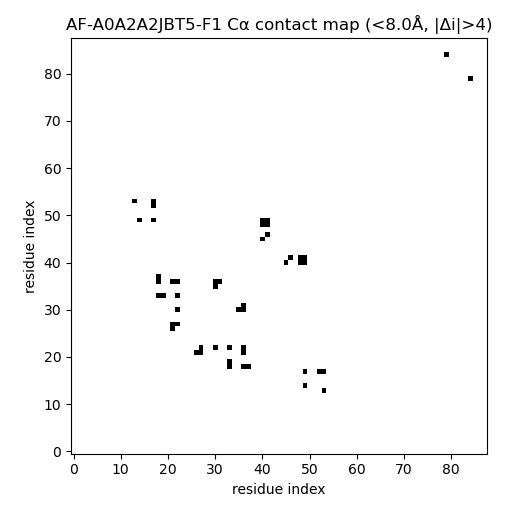TOM 686 C C . ALA A 1 87 ? 22.736 -15.423 -34.447 1.00 56.41 87 ALA A C 1
ATOM 688 O O . ALA A 1 87 ? 23.514 -15.359 -35.399 1.00 56.41 87 ALA A O 1
ATOM 689 N N . ASN A 1 88 ? 22.732 -16.413 -33.559 1.00 40.84 88 ASN A N 1
ATOM 690 C CA . ASN A 1 88 ? 23.231 -17.754 -33.815 1.00 40.84 88 ASN A CA 1
ATOM 691 C C . ASN A 1 88 ? 22.391 -18.732 -32.998 1.00 40.84 88 ASN A C 1
ATOM 693 O O . ASN A 1 88 ? 22.253 -18.483 -31.776 1.00 40.84 88 ASN A O 1
#

Sequence (88 aa):
MGAVAGAASVYGNTPIDVVKTRMQGLEAKKYKNTLDCAMQIWKKEGFFAFYKGTVPRLSRVCLDVAITFMIYDSIIEMLNKYWKKPAN